Protein AF-X1GJ53-F1 (afdb_monomer_lite)

Foldseek 3Di:
DPDPLLVVLLVLLVVLVDDPVVSVVCPVPDPSVQSVVLSVVLVVVVPDPRSNVSSVVSRVVCVVDVPPPDDDPDDDDDDDDDDDDDDDDDDDDDDDDDDDDDDDPPPPDDPVRVVVVVVVVVVCVVVPD

Secondary structure (DSSP, 8-state):
---HHHHHHHHHHHHTT--HHHHHHHHHHS-HHHHHHHHHHHHH-TT-S-HHHHHHHHHHHHHH-TT-------------------------------------------HHHHHHHHHHHHHHHHTT-

Structure (mmCIF, N/CA/C/O backbone):
data_AF-X1GJ53-F1
#
_entry.id   AF-X1GJ53-F1
#
loop_
_atom_site.group_PDB
_atom_site.id
_atom_site.type_symbol
_atom_site.label_atom_id
_atom_site.label_alt_id
_atom_site.label_comp_id
_atom_site.label_asym_id
_atom_site.label_entity_id
_a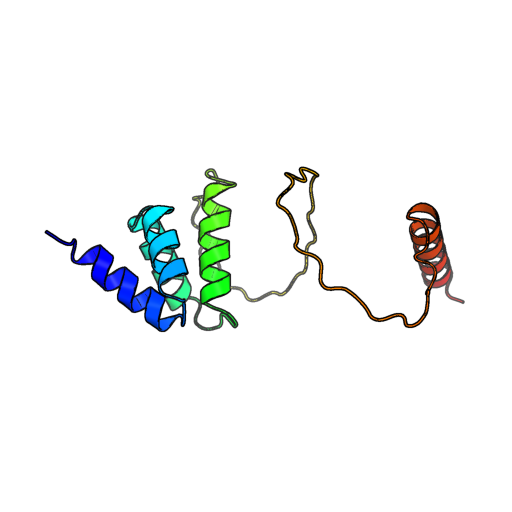tom_site.label_seq_id
_atom_site.pdbx_PDB_ins_code
_atom_site.Cartn_x
_atom_site.Cartn_y
_atom_site.Cartn_z
_atom_site.occupancy
_atom_site.B_iso_or_equiv
_atom_site.auth_seq_id
_atom_site.auth_comp_id
_atom_site.auth_asym_id
_atom_site.auth_atom_id
_atom_site.pdbx_PDB_model_num
ATOM 1 N N . LYS A 1 1 ? -18.524 -6.749 14.886 1.00 54.81 1 LYS A N 1
ATOM 2 C CA . LYS A 1 1 ? -17.738 -7.897 14.371 1.00 54.81 1 LYS A CA 1
ATOM 3 C C . LYS A 1 1 ? -16.592 -7.323 13.559 1.00 54.81 1 LYS A C 1
ATOM 5 O O . LYS A 1 1 ? -16.872 -6.631 12.590 1.00 54.81 1 LYS A O 1
ATOM 10 N N . LYS A 1 2 ? -15.345 -7.525 13.989 1.00 58.34 2 LYS A N 1
ATOM 11 C CA . LYS A 1 2 ? -14.177 -7.217 13.155 1.00 58.34 2 LYS A CA 1
ATOM 12 C C . LYS A 1 2 ? -14.295 -8.053 11.881 1.00 58.34 2 LYS A C 1
ATOM 14 O O . LYS A 1 2 ? -14.693 -9.216 11.964 1.00 58.34 2 LYS A O 1
ATOM 19 N N . SER A 1 3 ? -14.096 -7.447 10.716 1.00 76.19 3 SER A N 1
ATOM 20 C CA . SER A 1 3 ? -14.206 -8.195 9.467 1.00 76.19 3 SER A CA 1
ATOM 21 C C . SER A 1 3 ? -12.953 -9.060 9.319 1.00 76.19 3 SER A C 1
ATOM 23 O O . SER A 1 3 ? -11.844 -8.547 9.420 1.00 76.19 3 SER A O 1
ATOM 25 N N . LEU A 1 4 ? -13.118 -10.368 9.086 1.00 85.62 4 LEU A N 1
ATOM 26 C CA . LEU A 1 4 ? -11.996 -11.296 8.850 1.00 85.62 4 LEU A CA 1
ATOM 27 C C . LEU A 1 4 ? -11.044 -10.782 7.753 1.00 85.62 4 LEU A C 1
ATOM 29 O O . LEU A 1 4 ? -9.840 -11.013 7.799 1.00 85.62 4 LEU A O 1
ATOM 33 N N . LYS A 1 5 ? -11.594 -10.039 6.786 1.00 86.62 5 LYS A N 1
ATOM 34 C CA . LYS A 1 5 ? -10.850 -9.422 5.685 1.00 86.62 5 LYS A CA 1
ATOM 35 C C . LYS A 1 5 ? -9.862 -8.358 6.154 1.00 86.62 5 LYS A C 1
ATOM 37 O O . LYS A 1 5 ? -8.720 -8.356 5.716 1.00 86.62 5 LYS A O 1
ATOM 42 N N . GLU A 1 6 ? -10.279 -7.470 7.051 1.00 89.50 6 GLU A N 1
ATOM 43 C CA . GLU A 1 6 ? -9.410 -6.401 7.550 1.00 89.50 6 GLU A CA 1
ATOM 44 C C . GLU A 1 6 ? -8.231 -6.960 8.354 1.00 89.50 6 GLU A C 1
ATOM 46 O O . GLU A 1 6 ? -7.119 -6.450 8.250 1.00 89.50 6 GLU A O 1
ATOM 51 N N . GLU A 1 7 ? -8.449 -8.019 9.136 1.00 91.50 7 GLU A N 1
ATOM 52 C CA . GLU A 1 7 ? -7.371 -8.654 9.904 1.00 91.50 7 GLU A CA 1
ATOM 53 C C . GLU A 1 7 ? -6.341 -9.315 8.987 1.00 91.50 7 GLU A C 1
ATOM 55 O O . GLU A 1 7 ? -5.148 -9.072 9.152 1.00 91.50 7 GLU A O 1
ATOM 60 N N . ARG A 1 8 ? -6.795 -10.032 7.953 1.00 93.25 8 ARG A N 1
ATOM 61 C CA . ARG A 1 8 ? -5.908 -10.617 6.939 1.00 93.25 8 ARG A CA 1
ATOM 62 C C . ARG A 1 8 ? -5.086 -9.551 6.207 1.00 93.25 8 ARG A C 1
ATOM 64 O O . ARG A 1 8 ? -3.879 -9.704 6.057 1.00 93.25 8 ARG A O 1
ATOM 71 N N . ILE A 1 9 ? -5.715 -8.445 5.802 1.00 94.00 9 ILE A N 1
ATOM 72 C CA . ILE A 1 9 ? -5.016 -7.324 5.152 1.00 94.00 9 ILE A CA 1
ATOM 73 C C . ILE A 1 9 ? -3.963 -6.723 6.092 1.00 94.00 9 ILE A C 1
ATOM 75 O O . ILE A 1 9 ? -2.849 -6.434 5.661 1.00 94.00 9 ILE A O 1
ATOM 79 N N . LYS A 1 10 ? -4.271 -6.559 7.385 1.00 94.69 10 LYS A N 1
ATOM 80 C CA . LYS A 1 10 ? -3.295 -6.057 8.367 1.00 94.69 10 LYS A CA 1
ATOM 81 C C . LYS A 1 10 ? -2.071 -6.959 8.468 1.00 94.69 10 LYS A C 1
ATOM 83 O O . LYS A 1 10 ? -0.962 -6.437 8.513 1.00 94.69 10 LYS A O 1
ATOM 88 N N . GLU A 1 11 ? -2.255 -8.274 8.490 1.00 94.75 11 GLU A N 1
ATOM 89 C CA . GLU A 1 11 ? -1.142 -9.227 8.539 1.00 94.75 11 GLU A CA 1
ATOM 90 C C . GLU A 1 11 ? -0.235 -9.114 7.310 1.00 94.75 11 GLU A C 1
ATOM 92 O O . GLU A 1 11 ? 0.985 -9.039 7.460 1.00 94.75 11 GLU A O 1
ATOM 97 N N . GLU A 1 12 ? -0.811 -9.019 6.110 1.00 94.88 12 GLU A N 1
ATOM 98 C CA . GLU A 1 12 ? -0.044 -8.808 4.877 1.00 94.88 12 GLU A CA 1
ATOM 99 C C . GLU A 1 12 ? 0.735 -7.487 4.911 1.00 94.88 12 GLU A C 1
ATOM 101 O O . GLU A 1 12 ? 1.928 -7.453 4.615 1.00 94.88 12 GLU A O 1
ATOM 106 N N . LEU A 1 13 ? 0.110 -6.399 5.367 1.00 94.81 13 LEU A N 1
ATOM 107 C CA . LEU A 1 13 ? 0.783 -5.105 5.492 1.00 94.81 13 LEU A CA 1
ATOM 108 C C . LEU A 1 13 ? 1.922 -5.126 6.528 1.00 94.81 13 LEU A C 1
ATOM 110 O O . LEU A 1 13 ? 2.939 -4.460 6.329 1.00 94.81 13 LEU A O 1
ATOM 114 N N . ILE A 1 14 ? 1.794 -5.911 7.604 1.00 95.12 14 ILE A N 1
ATOM 115 C CA . ILE A 1 14 ? 2.874 -6.123 8.582 1.00 95.12 14 ILE A CA 1
ATOM 116 C C . ILE A 1 14 ? 4.050 -6.868 7.937 1.00 95.12 14 ILE A C 1
ATOM 118 O O . ILE A 1 14 ? 5.199 -6.492 8.174 1.00 95.12 14 ILE A O 1
ATOM 122 N N . LYS A 1 15 ? 3.797 -7.872 7.083 1.00 94.31 15 LYS A N 1
ATOM 123 C CA . LYS A 1 15 ? 4.858 -8.591 6.345 1.00 94.31 15 LYS A CA 1
ATOM 124 C C . LYS A 1 15 ? 5.660 -7.668 5.426 1.00 94.31 15 LYS A C 1
ATOM 126 O O . LYS A 1 15 ? 6.842 -7.914 5.202 1.00 94.31 15 LYS A O 1
ATOM 131 N N . LEU A 1 16 ? 5.051 -6.581 4.949 1.00 92.12 16 LEU A N 1
ATOM 132 C CA . LEU A 1 16 ? 5.732 -5.539 4.173 1.00 92.12 16 LEU A CA 1
ATOM 133 C C . LEU A 1 16 ? 6.593 -4.590 5.023 1.00 92.12 16 LEU A C 1
ATOM 135 O O . LEU A 1 16 ? 7.141 -3.627 4.488 1.00 92.12 16 LEU A O 1
ATOM 139 N N . ASN A 1 17 ? 6.730 -4.849 6.327 1.00 93.81 17 ASN A N 1
ATOM 140 C CA . ASN A 1 17 ? 7.499 -4.040 7.272 1.00 93.81 17 ASN A CA 1
ATOM 141 C C . ASN A 1 17 ? 6.986 -2.588 7.388 1.00 93.81 17 ASN A C 1
ATOM 143 O O . ASN A 1 17 ? 7.762 -1.650 7.583 1.00 93.81 17 ASN A O 1
ATOM 147 N N . LEU A 1 18 ? 5.669 -2.395 7.246 1.00 93.19 18 LEU A N 1
ATOM 148 C CA . LEU A 1 18 ? 5.011 -1.107 7.460 1.00 93.19 18 LEU A CA 1
ATOM 149 C C . LEU A 1 18 ? 4.793 -0.848 8.953 1.00 93.19 18 LEU A C 1
ATOM 151 O O . LEU A 1 18 ? 4.430 -1.740 9.721 1.00 93.19 18 LEU A O 1
ATOM 155 N N . ASP A 1 19 ? 4.954 0.407 9.368 1.00 93.81 19 ASP A N 1
ATOM 156 C CA . ASP A 1 19 ? 4.642 0.808 10.733 1.00 93.81 19 ASP A CA 1
ATOM 157 C C . ASP A 1 19 ? 3.126 0.801 10.984 1.00 93.81 19 ASP A C 1
ATOM 159 O O . ASP A 1 19 ? 2.318 1.107 10.104 1.00 93.81 19 ASP A O 1
ATOM 163 N N . LYS A 1 20 ? 2.728 0.508 12.228 1.00 94.19 20 LYS A N 1
ATOM 164 C CA . LYS A 1 20 ? 1.315 0.426 12.629 1.00 94.19 20 LYS A CA 1
ATOM 165 C C . LYS A 1 20 ? 0.509 1.672 12.239 1.00 94.19 20 LYS A C 1
ATOM 167 O O . LYS A 1 20 ? -0.627 1.554 11.793 1.00 94.19 20 LYS A O 1
ATOM 172 N N . LYS A 1 21 ? 1.101 2.865 12.362 1.00 94.94 21 LYS A N 1
ATOM 173 C CA . LYS A 1 21 ? 0.431 4.133 12.042 1.00 94.94 21 LYS A CA 1
ATOM 174 C C . LYS A 1 21 ? 0.178 4.267 10.539 1.00 94.94 21 LYS A C 1
ATOM 176 O O . LYS A 1 21 ? -0.866 4.786 10.148 1.00 94.94 21 LYS A O 1
ATOM 181 N N . SER A 1 22 ? 1.103 3.818 9.699 1.00 93.44 22 SER A N 1
ATOM 182 C CA . SER A 1 22 ? 0.918 3.758 8.248 1.00 93.44 22 SER A CA 1
ATOM 183 C C . SER A 1 22 ? -0.131 2.725 7.854 1.00 93.44 22 SER A C 1
ATOM 185 O O . SER A 1 22 ? -0.975 3.034 7.018 1.00 93.44 22 SER A O 1
ATOM 187 N N . ILE A 1 23 ? -0.155 1.555 8.497 1.00 94.56 23 ILE A N 1
ATOM 188 C CA . ILE A 1 23 ? -1.192 0.533 8.276 1.00 94.56 23 ILE A CA 1
ATOM 189 C C . ILE A 1 23 ? -2.582 1.092 8.589 1.00 94.56 23 ILE A C 1
ATOM 191 O O . ILE A 1 23 ? -3.478 1.021 7.749 1.00 94.56 23 ILE A O 1
ATOM 195 N N . ASP A 1 24 ? -2.744 1.716 9.758 1.00 94.44 24 ASP A N 1
ATOM 196 C CA . ASP A 1 24 ? -4.015 2.321 10.163 1.00 94.44 24 ASP A CA 1
ATOM 197 C C . ASP A 1 24 ? -4.454 3.413 9.171 1.00 94.44 24 ASP A C 1
ATOM 199 O O . ASP A 1 24 ? -5.624 3.488 8.798 1.00 94.44 24 ASP A O 1
ATOM 203 N N . LYS A 1 25 ? -3.511 4.224 8.671 1.00 94.56 25 LYS A N 1
ATOM 204 C CA . LYS A 1 25 ? -3.793 5.217 7.624 1.00 94.56 25 LYS A CA 1
ATOM 205 C C . LYS A 1 25 ? -4.206 4.579 6.303 1.00 94.56 25 LYS A C 1
ATOM 207 O O . LYS A 1 25 ? -5.093 5.114 5.652 1.00 94.56 25 LYS A O 1
ATOM 212 N N . ILE A 1 26 ? -3.553 3.507 5.866 1.00 93.44 26 ILE A N 1
ATOM 213 C CA . ILE A 1 26 ? -3.887 2.847 4.598 1.00 93.44 26 ILE A CA 1
ATOM 214 C C . ILE A 1 26 ? -5.314 2.301 4.673 1.00 93.44 26 ILE A C 1
ATOM 216 O O . ILE A 1 26 ? -6.125 2.592 3.801 1.00 93.44 26 ILE A O 1
ATOM 220 N N . ILE A 1 27 ? -5.648 1.608 5.760 1.00 93.31 27 ILE A N 1
ATOM 221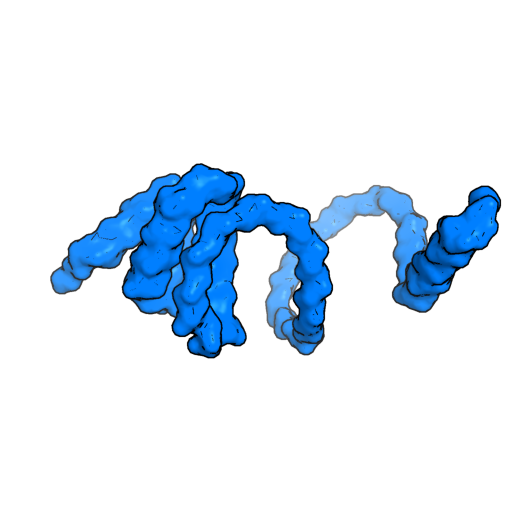 C CA . ILE A 1 27 ? -6.977 1.022 5.970 1.00 93.31 27 ILE A CA 1
ATOM 222 C C . ILE A 1 27 ? -8.064 2.094 6.097 1.00 93.31 27 ILE A C 1
ATOM 224 O O . ILE A 1 27 ? -9.185 1.885 5.646 1.00 93.31 27 ILE A O 1
ATOM 228 N N . LEU A 1 28 ? -7.741 3.244 6.694 1.00 93.88 28 LEU A N 1
ATOM 229 C CA . LEU A 1 28 ? -8.678 4.359 6.820 1.00 93.88 28 LEU A CA 1
ATOM 230 C C . LEU A 1 28 ? -8.909 5.099 5.493 1.00 93.88 28 LEU A C 1
ATOM 232 O O . LEU A 1 28 ? -10.014 5.577 5.254 1.00 93.88 28 LEU A O 1
ATOM 236 N N . ASN A 1 29 ? -7.871 5.237 4.662 1.00 92.56 29 ASN A N 1
ATOM 237 C CA . ASN A 1 29 ? -7.917 6.083 3.465 1.00 92.56 29 ASN A CA 1
ATOM 238 C C . ASN A 1 29 ? -8.302 5.335 2.184 1.00 92.56 29 ASN A C 1
ATOM 240 O O . ASN A 1 29 ? -8.737 5.984 1.236 1.00 92.56 29 ASN A O 1
ATOM 244 N N . TYR A 1 30 ? -8.140 4.011 2.133 1.00 91.56 30 TYR A N 1
ATOM 2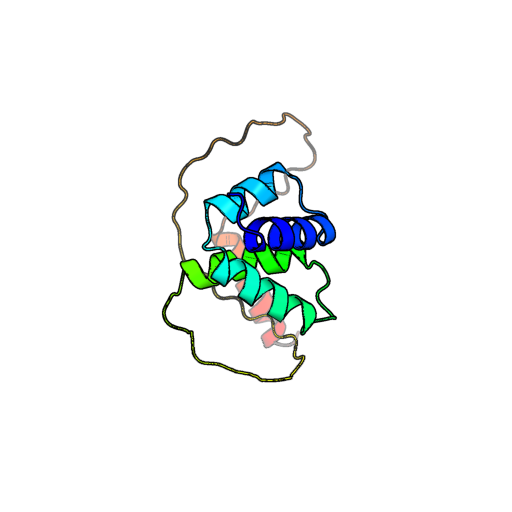45 C CA . TYR A 1 30 ? -8.408 3.217 0.933 1.00 91.56 30 TYR A CA 1
ATOM 246 C C . TYR A 1 30 ? -9.452 2.125 1.200 1.00 91.56 30 TYR A C 1
ATOM 248 O O . TYR A 1 30 ? -9.454 1.524 2.278 1.00 91.56 30 TYR A O 1
ATOM 256 N N . PRO A 1 31 ? -10.329 1.812 0.226 1.00 91.81 31 PRO A N 1
ATOM 257 C CA . PRO A 1 31 ? -11.238 0.679 0.341 1.00 91.81 31 PRO A CA 1
ATOM 258 C C . PRO A 1 31 ? -10.462 -0.630 0.522 1.00 91.81 31 PRO A C 1
ATOM 260 O O . PRO A 1 31 ? -9.499 -0.894 -0.198 1.00 91.81 31 PRO A O 1
ATOM 263 N N . LEU A 1 32 ? -10.933 -1.504 1.419 1.00 91.94 32 LEU A N 1
ATOM 264 C CA . LEU A 1 32 ? -10.291 -2.804 1.677 1.00 91.94 32 LEU A CA 1
ATOM 265 C C . LEU A 1 32 ? -10.096 -3.635 0.401 1.00 91.94 32 LEU A C 1
ATOM 267 O O . LEU A 1 32 ? -9.081 -4.307 0.261 1.00 91.94 32 LEU A O 1
ATOM 271 N N . LYS A 1 33 ? -11.046 -3.547 -0.538 1.00 91.12 33 LYS A N 1
ATOM 272 C CA . LYS A 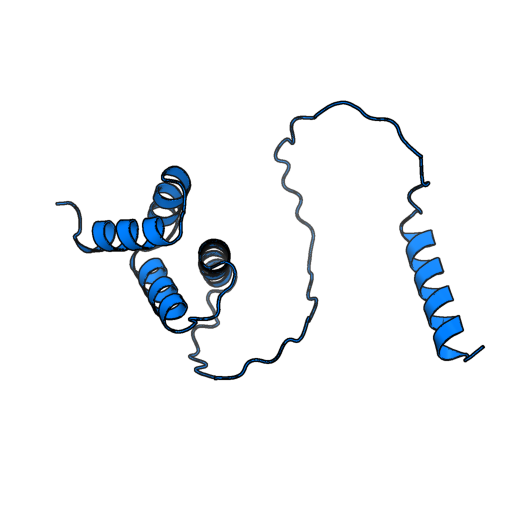1 33 ? -10.981 -4.245 -1.825 1.00 91.12 33 LYS A CA 1
ATOM 273 C C . LYS A 1 33 ? -9.798 -3.782 -2.680 1.00 91.12 33 LYS A C 1
ATOM 275 O O . LYS A 1 33 ? -9.109 -4.610 -3.255 1.00 91.12 33 LYS A O 1
ATOM 280 N N . GLU A 1 34 ? -9.543 -2.476 -2.739 1.00 90.94 34 GLU A N 1
ATOM 281 C CA . GLU A 1 34 ? -8.422 -1.944 -3.521 1.00 90.94 34 GLU A CA 1
ATOM 282 C C . GLU A 1 34 ? -7.079 -2.341 -2.910 1.00 90.94 34 GLU A C 1
ATOM 284 O O . GLU A 1 34 ? -6.141 -2.666 -3.632 1.00 90.94 34 GLU A O 1
ATOM 289 N N . ILE A 1 35 ? -6.987 -2.350 -1.577 1.00 93.12 35 ILE A N 1
ATOM 290 C CA . ILE A 1 35 ? -5.779 -2.797 -0.878 1.00 93.12 35 ILE A CA 1
ATOM 291 C C . ILE A 1 35 ? -5.506 -4.275 -1.188 1.00 93.12 35 ILE A C 1
ATOM 293 O O . ILE A 1 35 ? -4.376 -4.618 -1.524 1.00 93.12 35 ILE A O 1
ATOM 297 N N . GLU A 1 36 ? -6.535 -5.125 -1.119 1.00 93.38 36 GLU A N 1
ATOM 298 C CA . GLU A 1 36 ? -6.457 -6.556 -1.449 1.00 93.38 36 GLU A CA 1
ATOM 299 C C . GLU A 1 36 ? -5.990 -6.769 -2.901 1.00 93.38 36 GLU A C 1
ATOM 301 O O . GLU A 1 36 ? -4.978 -7.426 -3.124 1.00 93.38 36 GLU A O 1
ATOM 306 N N . GLU A 1 37 ? -6.620 -6.100 -3.874 1.00 92.44 37 GLU A N 1
ATOM 307 C CA . GLU A 1 37 ? -6.240 -6.191 -5.293 1.00 92.44 37 GLU A CA 1
ATOM 308 C C . GLU A 1 37 ? -4.772 -5.788 -5.544 1.00 92.44 37 GLU A C 1
ATOM 310 O O . GLU A 1 37 ? -4.076 -6.405 -6.353 1.00 92.44 37 GLU A O 1
ATOM 315 N N . LYS A 1 38 ? -4.258 -4.755 -4.858 1.00 92.31 38 LYS A N 1
ATOM 316 C CA . LYS A 1 38 ? -2.848 -4.354 -5.007 1.00 92.31 38 LYS A CA 1
ATOM 317 C C . LYS A 1 38 ? -1.882 -5.319 -4.321 1.00 92.31 38 LYS A C 1
ATOM 319 O O . LYS A 1 38 ? -0.783 -5.512 -4.840 1.00 92.31 38 LYS A O 1
ATOM 324 N N . LEU A 1 39 ? -2.261 -5.910 -3.189 1.00 93.06 39 LEU A N 1
ATOM 325 C CA . LEU A 1 39 ? -1.455 -6.935 -2.522 1.00 93.06 39 LEU A CA 1
ATOM 326 C C . LEU A 1 39 ? -1.334 -8.196 -3.391 1.00 93.06 39 LEU A C 1
ATOM 328 O O . LEU A 1 39 ? -0.223 -8.694 -3.564 1.00 93.06 39 LEU A O 1
ATOM 332 N N . ASP A 1 40 ? -2.420 -8.628 -4.035 1.00 91.62 40 ASP A N 1
ATOM 333 C CA . ASP A 1 40 ? -2.399 -9.763 -4.969 1.00 91.62 40 ASP A CA 1
ATOM 334 C C . ASP A 1 40 ? -1.457 -9.495 -6.160 1.00 91.62 40 ASP A C 1
ATOM 336 O O . ASP A 1 40 ? -0.637 -10.334 -6.542 1.00 91.62 40 ASP A O 1
ATOM 340 N N . LEU A 1 41 ? -1.499 -8.281 -6.725 1.00 90.31 41 LEU A N 1
ATOM 341 C CA . LEU A 1 41 ? -0.577 -7.877 -7.795 1.00 90.31 41 LEU A CA 1
ATOM 342 C C . LEU A 1 41 ? 0.888 -7.882 -7.346 1.00 90.31 41 LEU A C 1
ATOM 344 O O . LEU A 1 41 ? 1.780 -8.197 -8.140 1.00 90.31 41 LEU A O 1
ATOM 348 N N . LEU A 1 42 ? 1.145 -7.509 -6.095 1.00 90.25 42 LEU A N 1
ATOM 349 C CA . LEU A 1 42 ? 2.484 -7.497 -5.525 1.00 90.25 42 LEU A CA 1
ATOM 350 C C . LEU A 1 42 ? 3.034 -8.921 -5.356 1.00 90.25 42 LEU A C 1
ATOM 352 O O . LEU A 1 42 ? 4.209 -9.146 -5.643 1.00 90.25 42 LEU A O 1
ATOM 356 N N . GLU A 1 43 ? 2.190 -9.886 -4.979 1.00 87.25 43 GLU A N 1
ATOM 357 C CA . GLU A 1 43 ? 2.567 -11.304 -4.885 1.00 87.25 43 GLU A CA 1
ATOM 358 C C . GLU A 1 43 ? 2.946 -11.893 -6.255 1.00 87.25 43 GLU A C 1
ATOM 360 O O . GLU A 1 43 ? 3.902 -12.670 -6.370 1.00 87.25 43 GLU A O 1
ATOM 365 N N . ILE A 1 44 ? 2.248 -11.479 -7.317 1.00 86.56 44 ILE A N 1
ATOM 366 C CA . ILE A 1 44 ? 2.571 -11.865 -8.698 1.00 86.56 44 ILE A CA 1
ATOM 367 C C . ILE A 1 44 ? 3.900 -11.226 -9.136 1.00 86.56 44 ILE A C 1
ATOM 369 O O . ILE A 1 44 ? 4.743 -11.881 -9.755 1.00 86.56 44 ILE A O 1
ATOM 373 N N . LYS A 1 45 ? 4.131 -9.954 -8.783 1.00 80.31 45 LYS A N 1
ATOM 374 C CA . LYS A 1 45 ? 5.349 -9.194 -9.110 1.00 80.31 45 LYS A CA 1
ATOM 375 C C . LYS A 1 45 ? 6.485 -9.475 -8.118 1.00 80.31 45 LYS A C 1
ATOM 377 O O . LYS A 1 45 ? 7.039 -8.558 -7.518 1.00 80.31 45 LYS A O 1
ATOM 382 N N . ARG A 1 46 ? 6.901 -10.741 -8.007 1.00 72.06 46 ARG A N 1
ATOM 383 C CA . ARG A 1 46 ? 7.921 -11.238 -7.052 1.00 72.06 46 ARG A CA 1
ATOM 384 C C . ARG A 1 46 ? 9.277 -10.499 -7.036 1.00 72.06 46 ARG A C 1
ATOM 386 O O . ARG A 1 46 ? 10.038 -10.687 -6.095 1.00 72.06 46 ARG A O 1
ATOM 393 N N . ASN A 1 47 ? 9.574 -9.644 -8.021 1.00 83.50 47 ASN A N 1
ATOM 394 C CA . ASN A 1 47 ? 10.845 -8.916 -8.165 1.00 83.50 47 ASN A CA 1
ATOM 395 C C . ASN A 1 47 ? 10.780 -7.427 -7.756 1.00 83.50 47 ASN A C 1
ATOM 397 O O . ASN A 1 47 ? 11.583 -6.613 -8.217 1.00 83.50 47 ASN A O 1
ATOM 401 N N . VAL A 1 48 ? 9.824 -7.027 -6.915 1.00 86.56 48 VAL A N 1
ATOM 402 C CA . VAL A 1 48 ? 9.748 -5.641 -6.428 1.00 86.56 48 VAL A CA 1
ATOM 403 C C . VAL A 1 48 ? 10.776 -5.400 -5.315 1.00 86.56 48 VAL A C 1
ATOM 405 O O . VAL A 1 48 ? 10.676 -5.957 -4.228 1.00 86.56 48 VAL A O 1
ATOM 408 N N . ILE A 1 49 ? 11.738 -4.504 -5.573 1.00 88.69 49 ILE A N 1
ATOM 409 C CA . ILE A 1 49 ? 12.828 -4.148 -4.640 1.00 88.69 49 ILE A CA 1
ATOM 410 C C . ILE A 1 49 ? 12.296 -3.538 -3.331 1.00 88.69 49 ILE A C 1
ATOM 412 O O . ILE A 1 49 ? 12.831 -3.803 -2.258 1.00 88.69 49 ILE A O 1
ATOM 416 N N . ASN A 1 50 ? 11.253 -2.706 -3.411 1.00 92.25 50 ASN A N 1
ATOM 417 C CA . ASN A 1 50 ? 10.615 -2.082 -2.251 1.00 92.25 50 ASN A CA 1
ATOM 418 C C . ASN A 1 50 ? 9.093 -2.296 -2.305 1.00 92.25 50 ASN A C 1
ATOM 420 O O . ASN A 1 50 ? 8.381 -1.465 -2.881 1.00 92.25 50 ASN A O 1
ATOM 424 N N . PRO A 1 51 ? 8.586 -3.399 -1.732 1.00 92.25 51 PRO A N 1
ATOM 425 C CA . PRO A 1 51 ? 7.177 -3.762 -1.837 1.00 92.25 51 PRO A CA 1
ATOM 426 C C . PRO A 1 51 ? 6.248 -2.763 -1.134 1.00 92.25 51 PRO A C 1
ATOM 428 O O . PRO A 1 51 ? 5.207 -2.401 -1.678 1.00 92.25 51 PRO A O 1
ATOM 431 N N . ALA A 1 52 ? 6.653 -2.237 0.026 1.00 93.19 52 ALA A N 1
ATOM 432 C CA . ALA A 1 52 ? 5.900 -1.217 0.756 1.00 93.19 52 ALA A CA 1
ATOM 433 C C . ALA A 1 52 ? 5.780 0.094 -0.039 1.00 93.19 52 ALA A C 1
ATOM 435 O O . ALA A 1 52 ? 4.690 0.649 -0.181 1.00 93.19 52 ALA A O 1
ATOM 436 N N . GLY A 1 53 ? 6.895 0.578 -0.597 1.00 91.62 53 GLY A N 1
ATOM 437 C CA . GLY A 1 53 ? 6.911 1.785 -1.427 1.00 91.62 53 GLY A CA 1
ATOM 438 C C . GLY A 1 53 ? 6.104 1.622 -2.716 1.00 91.62 53 GLY A C 1
ATOM 439 O O . GLY A 1 53 ? 5.380 2.538 -3.117 1.00 91.62 53 GLY A O 1
ATOM 440 N N . TRP A 1 54 ? 6.177 0.438 -3.333 1.00 93.12 54 TRP A N 1
ATOM 441 C CA . TRP A 1 54 ? 5.362 0.102 -4.497 1.00 93.12 54 TRP A CA 1
ATOM 442 C C . TRP A 1 54 ? 3.872 0.124 -4.161 1.00 93.12 54 TRP A C 1
ATOM 444 O O . TRP A 1 54 ? 3.114 0.775 -4.874 1.00 93.12 54 TRP A O 1
ATOM 454 N N . LEU A 1 55 ? 3.461 -0.501 -3.053 1.00 93.31 55 LEU A N 1
ATOM 455 C CA . LEU A 1 55 ? 2.060 -0.542 -2.633 1.00 93.31 55 LEU A CA 1
ATOM 456 C C . LEU A 1 55 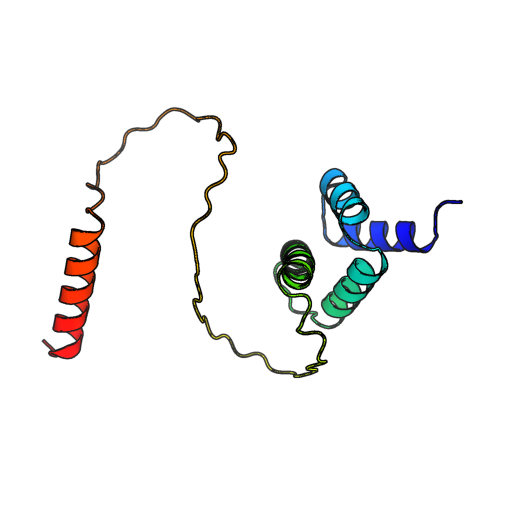? 1.496 0.863 -2.387 1.00 93.31 55 LEU A C 1
ATOM 458 O O . LEU A 1 55 ? 0.420 1.185 -2.886 1.00 93.31 55 LEU A O 1
ATOM 462 N N . ILE A 1 56 ? 2.236 1.722 -1.677 1.00 91.50 56 ILE A N 1
ATOM 463 C CA . ILE A 1 56 ? 1.824 3.115 -1.426 1.00 91.50 56 ILE A CA 1
ATOM 464 C C . ILE A 1 56 ? 1.609 3.856 -2.751 1.00 91.50 56 ILE A C 1
ATOM 466 O O . ILE A 1 56 ? 0.585 4.512 -2.937 1.00 91.50 56 ILE A O 1
ATOM 470 N N . THR A 1 57 ? 2.543 3.710 -3.690 1.00 91.44 57 THR A N 1
ATOM 471 C CA . THR A 1 57 ? 2.457 4.353 -5.008 1.00 91.44 57 THR A CA 1
ATOM 472 C C . THR A 1 57 ? 1.298 3.785 -5.836 1.00 91.44 57 THR A C 1
ATOM 474 O O . THR A 1 57 ? 0.564 4.528 -6.489 1.00 91.44 57 THR A O 1
ATOM 477 N N . ALA A 1 58 ? 1.084 2.470 -5.793 1.00 90.75 58 ALA A N 1
ATOM 478 C CA . ALA A 1 58 ? 0.008 1.789 -6.508 1.00 90.75 58 ALA A CA 1
ATOM 479 C C . ALA A 1 58 ? -1.385 2.205 -6.005 1.00 90.75 58 ALA A C 1
ATOM 481 O O . ALA A 1 58 ? -2.314 2.338 -6.802 1.00 90.75 58 ALA A O 1
ATOM 482 N N . LEU A 1 59 ? -1.526 2.450 -4.700 1.00 91.31 59 LEU A N 1
ATOM 483 C CA . LEU A 1 59 ? -2.754 2.979 -4.105 1.00 91.31 59 LEU A CA 1
ATOM 484 C C . LEU A 1 59 ? -2.979 4.454 -4.484 1.00 91.31 59 LEU A C 1
ATOM 486 O O . LEU A 1 59 ? -4.088 4.844 -4.837 1.00 91.31 59 LEU A O 1
ATOM 490 N N . GLN A 1 60 ? -1.921 5.269 -4.500 1.00 87.38 60 GLN A N 1
ATOM 491 C CA . GLN A 1 60 ? -2.007 6.686 -4.881 1.00 87.38 60 GLN A CA 1
ATOM 492 C C . GLN A 1 60 ? -2.343 6.903 -6.366 1.00 87.38 60 GLN A C 1
ATOM 494 O O . GLN A 1 60 ? -3.083 7.824 -6.711 1.00 87.38 60 GLN A O 1
ATOM 499 N N . THR A 1 61 ? -1.803 6.067 -7.255 1.00 82.25 61 THR A N 1
ATOM 500 C CA . THR A 1 61 ? -1.969 6.207 -8.715 1.00 82.25 61 THR A CA 1
ATOM 501 C C . THR A 1 61 ? -3.389 5.899 -9.188 1.00 82.25 61 THR A C 1
ATOM 503 O O . THR A 1 61 ? -3.907 6.623 -10.037 1.00 82.25 61 THR A O 1
ATOM 506 N N . ASN A 1 62 ? -4.061 4.909 -8.591 1.00 63.25 62 ASN A N 1
ATOM 507 C CA . ASN A 1 62 ? -5.478 4.633 -8.859 1.00 63.25 62 ASN A CA 1
ATOM 508 C C . ASN A 1 62 ? -6.389 5.813 -8.468 1.00 63.25 62 ASN A C 1
ATOM 510 O O . ASN A 1 62 ? -7.376 6.083 -9.149 1.00 63.25 62 ASN A O 1
ATOM 514 N N . TYR A 1 63 ? -6.046 6.536 -7.398 1.00 51.97 63 TYR A N 1
ATOM 515 C CA . TYR A 1 63 ? -6.846 7.659 -6.904 1.00 51.97 63 TYR A CA 1
ATOM 516 C C . TYR A 1 63 ? -6.694 8.927 -7.761 1.00 51.97 63 TYR A C 1
ATOM 518 O O . TYR A 1 63 ? -7.628 9.717 -7.889 1.00 51.97 63 TYR A O 1
ATOM 526 N N . LEU A 1 64 ? -5.526 9.121 -8.380 1.00 50.97 64 LEU A N 1
ATOM 527 C CA . LEU A 1 64 ? -5.256 10.272 -9.248 1.00 50.97 64 LEU A CA 1
ATOM 528 C C . LEU A 1 64 ? -5.724 10.068 -10.696 1.00 50.97 64 LEU A C 1
ATOM 530 O O . LEU A 1 64 ? -5.893 11.055 -11.412 1.00 50.97 64 LEU A O 1
ATOM 534 N N . ASN A 1 65 ? -5.956 8.826 -11.135 1.00 47.62 65 ASN A N 1
ATOM 535 C CA . ASN A 1 65 ? -6.441 8.546 -12.485 1.00 47.62 65 ASN A CA 1
ATOM 536 C C . ASN A 1 65 ? -7.450 7.376 -12.515 1.00 47.62 65 ASN A C 1
ATOM 538 O O . ASN A 1 65 ? -7.106 6.261 -12.907 1.00 47.62 65 ASN A O 1
ATOM 542 N N . PRO A 1 66 ? -8.726 7.609 -12.153 1.00 49.16 66 PRO A N 1
ATOM 543 C CA . PRO A 1 66 ? -9.744 6.556 -12.050 1.00 49.16 66 PRO A CA 1
ATOM 544 C C . PRO A 1 66 ? -10.183 5.939 -13.398 1.00 49.16 66 PRO A C 1
ATOM 546 O O . PRO A 1 66 ? -11.120 5.146 -13.431 1.00 49.16 66 PRO A O 1
ATOM 549 N N . LYS A 1 67 ? -9.554 6.298 -14.530 1.00 41.97 67 LYS A N 1
ATOM 550 C CA . LYS A 1 67 ? -9.983 5.911 -15.889 1.00 41.97 67 LYS A CA 1
ATOM 551 C C . LYS A 1 67 ? -9.148 4.825 -16.581 1.00 41.97 67 LYS A C 1
ATOM 553 O O . LYS A 1 67 ? -9.399 4.560 -17.753 1.00 41.97 67 LYS A O 1
ATOM 558 N N . SER A 1 68 ? -8.202 4.166 -15.913 1.00 44.28 68 SER A N 1
ATOM 559 C CA . SER A 1 68 ? -7.353 3.148 -16.562 1.00 44.28 68 SER A CA 1
ATOM 560 C C . SER A 1 68 ? -7.510 1.735 -15.995 1.00 44.28 68 SER A C 1
ATOM 562 O O . SER A 1 68 ? -6.559 0.959 -16.002 1.00 44.28 68 SER A O 1
ATOM 564 N N . SER A 1 69 ? -8.708 1.353 -15.540 1.00 43.56 69 SER A N 1
ATOM 565 C CA . SER A 1 69 ? -9.060 -0.064 -15.362 1.00 43.56 69 SER A CA 1
ATOM 566 C C . SER A 1 69 ? -9.324 -0.717 -16.729 1.00 43.56 69 SER A C 1
ATOM 568 O O . SER A 1 69 ? -10.448 -1.093 -17.060 1.00 43.56 69 SER A O 1
ATOM 570 N N . LYS A 1 70 ? -8.289 -0.798 -17.564 1.00 41.62 70 LYS A N 1
ATOM 571 C CA . LYS A 1 70 ? -8.199 -1.796 -18.627 1.00 41.62 70 LYS A CA 1
ATOM 572 C C . LYS A 1 70 ? -6.945 -2.602 -18.343 1.00 41.62 70 LYS A C 1
ATOM 574 O O . LYS A 1 70 ? -5.834 -2.154 -18.573 1.00 41.62 70 LYS A O 1
ATOM 579 N N . GLU A 1 71 ? -7.202 -3.725 -17.690 1.00 49.72 71 GLU A N 1
ATOM 580 C CA . GLU A 1 71 ? -6.504 -4.999 -17.802 1.00 49.72 71 GLU A CA 1
ATOM 581 C C . GLU A 1 71 ? -5.431 -5.010 -18.908 1.00 49.72 71 GLU A C 1
ATOM 583 O O . GLU A 1 71 ? -5.726 -5.242 -20.075 1.00 49.72 71 GLU A O 1
ATOM 588 N N . GLU A 1 72 ? -4.181 -4.748 -18.533 1.00 37.09 72 GLU A N 1
ATOM 589 C CA . GLU A 1 72 ? -3.015 -5.071 -19.354 1.00 37.09 72 GLU A CA 1
ATOM 590 C C . GLU A 1 72 ? -2.153 -6.032 -18.540 1.00 37.09 72 GLU A C 1
ATOM 592 O O . GLU A 1 72 ? -1.298 -5.673 -17.726 1.00 37.09 72 GLU A O 1
ATOM 597 N N . ASN A 1 73 ? -2.499 -7.304 -18.703 1.00 44.84 73 ASN A N 1
ATOM 598 C CA . ASN A 1 73 ? -1.618 -8.413 -18.417 1.00 44.84 73 ASN A CA 1
ATOM 599 C C . ASN A 1 73 ? -0.547 -8.417 -19.506 1.00 44.84 73 ASN A C 1
ATOM 601 O O . ASN A 1 73 ? -0.727 -9.077 -20.522 1.00 44.84 73 ASN A O 1
ATOM 605 N N . ASP A 1 74 ? 0.542 -7.681 -19.302 1.00 39.03 74 ASP A N 1
ATOM 606 C CA . ASP A 1 74 ? 1.730 -7.865 -20.123 1.00 39.03 74 ASP A CA 1
ATOM 607 C C . ASP A 1 74 ? 2.978 -8.036 -19.264 1.00 39.03 74 ASP A C 1
ATOM 609 O O . ASP A 1 74 ? 3.462 -7.152 -18.548 1.00 39.03 74 ASP A O 1
ATOM 613 N N . LYS A 1 75 ? 3.487 -9.263 -19.352 1.00 49.41 75 LYS A N 1
ATOM 614 C CA . LYS A 1 75 ? 4.884 -9.589 -19.131 1.00 49.41 75 LYS A CA 1
ATOM 615 C C . LYS A 1 75 ? 5.705 -8.706 -20.069 1.00 49.41 75 LYS A C 1
ATOM 617 O O . LYS A 1 75 ? 5.692 -8.948 -21.263 1.00 49.41 75 LYS A O 1
ATOM 622 N N . GLU A 1 76 ? 6.473 -7.767 -19.540 1.00 40.16 76 GLU A N 1
ATOM 623 C CA . GLU A 1 76 ? 7.876 -7.621 -19.929 1.00 40.16 76 GLU A CA 1
ATOM 624 C C . GLU A 1 76 ? 8.579 -6.571 -19.071 1.00 40.16 76 GLU A C 1
ATOM 626 O O . GLU A 1 76 ? 8.233 -5.394 -19.002 1.00 40.16 76 GLU A O 1
ATOM 631 N N . GLU A 1 77 ? 9.631 -7.045 -18.423 1.00 45.41 77 GLU A N 1
ATOM 632 C CA . GLU A 1 77 ? 10.777 -6.263 -18.011 1.00 45.41 77 GLU A CA 1
ATOM 633 C C . GLU A 1 77 ? 11.317 -5.470 -19.211 1.00 45.41 77 GLU A C 1
ATOM 635 O O . GLU A 1 77 ? 11.877 -6.044 -20.140 1.00 45.41 77 GLU A O 1
ATOM 640 N N . LYS A 1 78 ? 11.158 -4.144 -19.189 1.00 34.75 78 LYS A N 1
ATOM 641 C CA . LYS A 1 78 ? 12.023 -3.199 -19.908 1.00 34.75 78 LYS A CA 1
ATOM 642 C C . LYS A 1 78 ? 12.018 -1.860 -19.185 1.00 34.75 78 LYS A C 1
ATOM 644 O O . LYS A 1 78 ? 11.091 -1.060 -19.248 1.00 34.75 78 LYS A O 1
ATOM 649 N N . THR A 1 79 ? 13.116 -1.639 -18.484 1.00 42.56 79 THR A N 1
ATOM 650 C CA . THR A 1 79 ? 13.610 -0.353 -18.012 1.00 42.56 79 THR A CA 1
ATOM 651 C C . THR A 1 79 ? 13.568 0.704 -19.120 1.00 42.56 79 THR A C 1
ATOM 653 O O . THR A 1 79 ? 14.437 0.744 -19.987 1.00 42.56 79 THR A O 1
ATOM 656 N N . LYS A 1 80 ? 12.609 1.633 -19.058 1.00 34.19 80 LYS A N 1
ATOM 657 C CA . LYS A 1 80 ? 12.746 2.958 -19.674 1.00 34.19 80 LYS A CA 1
ATOM 658 C C . LYS A 1 80 ? 12.245 4.028 -18.712 1.00 34.19 80 LYS A C 1
ATOM 660 O O . LYS A 1 80 ? 11.074 4.084 -18.361 1.00 34.19 80 LYS A O 1
ATOM 665 N N . LYS A 1 81 ? 13.194 4.858 -18.268 1.00 44.47 81 LYS A N 1
ATOM 666 C CA . LYS A 1 81 ? 12.938 6.195 -17.735 1.00 44.47 81 LYS A CA 1
ATOM 667 C C . LYS A 1 81 ? 12.158 6.960 -18.797 1.00 44.47 81 LYS A C 1
ATOM 669 O O . LYS A 1 81 ? 12.721 7.243 -19.850 1.00 44.47 81 LYS A O 1
ATOM 674 N N . GLU A 1 82 ? 10.928 7.331 -18.493 1.00 36.66 82 GLU A N 1
ATOM 675 C CA . GLU A 1 82 ? 10.256 8.405 -19.205 1.00 36.66 82 GLU A CA 1
ATOM 676 C C . GLU A 1 82 ? 9.710 9.379 -18.167 1.00 36.66 82 GLU A C 1
ATOM 678 O O . GLU A 1 82 ? 8.820 9.095 -17.368 1.00 36.66 82 GLU A O 1
ATOM 683 N N . GLU A 1 83 ? 10.423 10.493 -18.104 1.00 44.72 83 GLU A N 1
ATOM 684 C CA . GLU A 1 83 ? 10.150 11.679 -17.324 1.00 44.72 83 GLU A CA 1
ATOM 685 C C . GLU A 1 83 ? 8.893 12.341 -17.884 1.00 44.72 83 GLU A C 1
ATOM 687 O O . GLU A 1 83 ? 8.899 12.845 -19.003 1.00 44.72 83 GLU A O 1
ATOM 692 N N . ILE A 1 84 ? 7.816 12.356 -17.103 1.00 41.16 84 ILE A N 1
ATOM 693 C CA . ILE A 1 84 ? 6.669 13.218 -17.372 1.00 41.16 84 ILE A CA 1
ATOM 694 C C . ILE A 1 84 ? 6.362 13.959 -16.075 1.00 41.16 84 ILE A C 1
ATOM 696 O O . ILE A 1 84 ? 5.753 13.424 -15.151 1.00 41.16 84 ILE A O 1
ATOM 700 N N . GLN A 1 85 ? 6.833 15.203 -15.997 1.00 42.91 85 GLN A N 1
ATOM 701 C CA . GLN A 1 85 ? 6.214 16.198 -15.122 1.00 42.91 85 GLN A CA 1
ATOM 702 C C . GLN A 1 85 ? 4.853 16.591 -15.709 1.00 42.91 85 GLN A C 1
ATOM 704 O O . GLN A 1 85 ? 4.710 16.625 -16.933 1.00 42.91 85 GLN A O 1
ATOM 709 N N . PRO A 1 86 ? 3.875 16.951 -14.862 1.00 50.59 86 PRO A N 1
ATOM 710 C CA . PRO A 1 86 ? 3.628 18.389 -14.752 1.00 50.59 86 PRO A CA 1
ATOM 711 C C . PRO A 1 86 ? 3.246 18.913 -13.349 1.00 50.59 86 PRO A C 1
ATOM 713 O O . PRO A 1 86 ? 2.655 18.235 -12.517 1.00 50.59 86 PRO A O 1
ATOM 716 N N . GLU A 1 87 ? 3.570 20.199 -13.178 1.00 34.66 87 GLU A N 1
ATOM 717 C CA . GLU A 1 87 ? 2.782 21.251 -12.515 1.00 34.66 87 GLU A CA 1
ATOM 718 C C . GLU A 1 87 ? 2.613 21.287 -10.981 1.00 34.66 87 GLU A C 1
ATOM 720 O O . GLU A 1 87 ? 1.727 20.710 -10.363 1.00 34.66 87 GLU A O 1
ATOM 725 N N . ASN A 1 88 ? 3.402 22.183 -10.380 1.00 49.91 88 ASN A N 1
ATOM 726 C CA . ASN A 1 88 ? 2.920 23.361 -9.645 1.00 49.91 88 ASN A CA 1
ATOM 727 C C . ASN A 1 88 ? 1.576 23.258 -8.888 1.00 49.91 88 ASN A C 1
ATOM 729 O O . ASN A 1 88 ? 0.558 23.797 -9.319 1.00 49.91 88 ASN A O 1
ATOM 733 N N . LYS A 1 89 ? 1.628 22.798 -7.632 1.00 45.88 89 LYS A N 1
ATOM 734 C CA . LYS A 1 89 ? 0.824 23.392 -6.545 1.00 45.88 89 LYS A CA 1
ATOM 735 C C . LYS A 1 89 ? 1.479 23.137 -5.188 1.00 45.88 89 LYS A C 1
ATOM 737 O O . LYS A 1 89 ? 1.207 22.158 -4.501 1.00 45.88 89 LYS A O 1
ATOM 742 N N . ARG A 1 90 ? 2.385 24.034 -4.791 1.00 38.78 90 ARG A N 1
ATOM 743 C CA . ARG A 1 90 ? 2.961 24.040 -3.439 1.00 38.78 90 ARG A CA 1
ATOM 744 C C . ARG A 1 90 ? 1.902 24.523 -2.443 1.00 38.78 90 ARG A C 1
ATOM 746 O O . ARG A 1 90 ? 1.799 25.716 -2.171 1.00 38.78 90 ARG A O 1
ATOM 753 N N . LEU A 1 91 ? 1.125 23.592 -1.895 1.00 41.34 91 LEU A N 1
ATOM 754 C CA . LEU A 1 91 ? 0.455 23.790 -0.614 1.00 41.34 91 LEU A CA 1
ATOM 755 C C . LEU A 1 91 ? 1.522 23.741 0.485 1.00 41.34 91 LEU A C 1
ATOM 757 O O . LEU A 1 91 ? 2.279 22.781 0.605 1.00 41.34 91 LEU A O 1
ATOM 761 N N . LYS A 1 92 ? 1.619 24.838 1.239 1.00 55.28 92 LYS A N 1
ATOM 762 C CA . LYS A 1 92 ? 2.510 25.002 2.388 1.00 55.28 92 LYS A CA 1
ATOM 763 C C . LYS A 1 92 ? 2.191 23.943 3.446 1.00 55.28 92 LYS A C 1
ATOM 765 O O . LYS A 1 92 ? 1.121 23.989 4.041 1.00 55.28 92 LYS A O 1
ATOM 770 N N . THR A 1 93 ? 3.156 23.094 3.775 1.00 38.75 93 THR A N 1
ATOM 771 C CA . THR A 1 93 ? 3.211 22.422 5.079 1.00 38.75 93 THR A CA 1
ATOM 772 C C . THR A 1 93 ? 4.618 22.574 5.635 1.00 38.75 93 THR A C 1
ATOM 774 O O . THR A 1 93 ? 5.597 22.247 4.967 1.00 38.75 93 THR A O 1
ATOM 777 N N . GLY A 1 94 ? 4.690 23.188 6.818 1.00 42.50 94 GLY A N 1
ATOM 778 C CA . GLY A 1 94 ? 5.903 23.695 7.446 1.00 42.50 94 GLY A CA 1
ATOM 779 C C . GLY A 1 94 ? 6.975 22.630 7.633 1.00 42.50 94 GLY A C 1
ATOM 780 O O . GLY A 1 94 ? 6.755 21.612 8.284 1.00 42.50 94 GLY A O 1
ATOM 781 N N . ILE A 1 95 ? 8.152 22.910 7.081 1.00 46.06 95 ILE A N 1
ATOM 782 C CA . ILE A 1 95 ? 9.372 22.165 7.355 1.00 46.06 95 ILE A CA 1
ATOM 783 C C . ILE A 1 95 ? 10.078 22.906 8.486 1.00 46.06 95 ILE A C 1
ATOM 785 O O . ILE A 1 95 ? 10.532 24.039 8.328 1.00 46.06 95 ILE A O 1
ATOM 789 N N . VAL A 1 96 ? 10.109 22.256 9.644 1.00 44.47 96 VAL A N 1
ATOM 790 C CA . VAL A 1 96 ? 10.949 22.610 10.786 1.00 44.47 96 VAL A CA 1
ATOM 791 C C . VAL A 1 96 ? 12.405 22.638 10.314 1.00 44.47 96 VAL A C 1
ATOM 793 O O . VAL A 1 96 ? 12.897 21.654 9.764 1.00 44.47 96 VAL A O 1
ATOM 796 N N . LEU A 1 97 ? 13.080 23.777 10.497 1.00 47.62 97 LEU A N 1
ATOM 797 C CA . LEU A 1 97 ? 14.516 23.920 10.247 1.00 47.62 97 LEU A CA 1
ATOM 798 C C . LEU A 1 97 ? 15.322 22.918 11.088 1.00 47.62 97 LEU A C 1
ATOM 800 O O . LEU A 1 97 ? 15.108 22.832 12.297 1.00 47.62 97 LEU A O 1
ATOM 804 N N . PRO A 1 98 ? 16.398 22.362 10.515 1.00 38.62 98 PRO A N 1
ATOM 805 C CA . PRO A 1 98 ? 17.626 22.123 11.251 1.00 38.62 98 PRO A CA 1
ATOM 806 C C . PRO A 1 98 ? 18.676 23.147 10.809 1.00 38.62 98 PRO A C 1
ATOM 808 O O . PRO A 1 98 ? 19.011 23.272 9.631 1.00 38.62 98 PRO A O 1
ATOM 811 N N . GLN A 1 99 ? 19.188 23.905 11.775 1.00 40.03 99 GLN A N 1
ATOM 812 C CA . GLN A 1 99 ? 20.295 24.829 11.576 1.00 40.03 99 GLN A CA 1
ATOM 813 C C . GLN A 1 99 ? 21.630 24.101 11.340 1.00 40.03 99 GLN A C 1
ATOM 815 O O . GLN A 1 99 ? 21.967 23.155 12.046 1.00 40.03 99 GLN A O 1
ATOM 820 N N . LYS A 1 100 ? 22.410 24.718 10.438 1.00 45.84 100 LYS A N 1
ATOM 821 C CA . LYS A 1 100 ? 23.878 24.746 10.296 1.00 45.84 100 LYS A CA 1
ATOM 822 C C . LYS A 1 100 ? 24.593 23.506 9.744 1.00 45.84 100 LYS A C 1
ATOM 824 O O . LYS A 1 100 ? 24.754 22.495 10.418 1.00 45.84 100 LYS A O 1
ATOM 829 N N . LYS A 1 101 ? 25.230 23.716 8.584 1.00 37.16 101 LYS A N 1
ATOM 830 C CA . LYS A 1 101 ? 26.699 23.808 8.466 1.00 37.16 101 LYS A CA 1
ATOM 831 C C . LYS A 1 101 ? 27.069 24.535 7.167 1.00 37.16 101 LYS A C 1
ATOM 833 O O . LYS A 1 101 ? 26.731 24.073 6.083 1.00 37.16 101 LYS A O 1
ATOM 838 N N . GLU A 1 102 ? 27.741 25.676 7.308 1.00 48.94 102 GLU A N 1
ATOM 839 C CA . GLU A 1 102 ? 28.541 26.295 6.251 1.00 48.94 102 GLU A CA 1
ATOM 840 C C . GLU A 1 102 ? 29.503 25.257 5.677 1.00 48.94 102 GLU A C 1
ATOM 842 O O . GLU A 1 102 ? 30.212 24.595 6.440 1.00 48.94 102 GLU A O 1
ATOM 847 N N . LYS A 1 103 ? 29.510 25.122 4.350 1.00 44.66 103 LYS A N 1
ATOM 848 C CA . LYS A 1 103 ? 30.664 24.719 3.543 1.00 44.66 103 LYS A CA 1
ATOM 849 C C . LYS A 1 103 ? 30.328 24.942 2.072 1.00 44.66 103 LYS A C 1
ATOM 851 O O . LYS A 1 103 ? 29.441 24.292 1.532 1.00 44.66 103 LYS A O 1
ATOM 856 N N . GLU A 1 104 ? 31.080 25.869 1.487 1.00 45.28 104 GLU A N 1
ATOM 857 C CA . GLU A 1 104 ? 31.222 26.116 0.053 1.00 45.28 104 GLU A CA 1
ATOM 858 C C . GLU A 1 104 ? 29.941 26.575 -0.656 1.00 45.28 104 GLU A C 1
ATOM 860 O O . GLU A 1 104 ? 29.141 25.783 -1.155 1.00 45.28 104 GLU A O 1
ATOM 865 N N . GLU A 1 105 ? 29.773 27.897 -0.748 1.00 44.41 105 GLU A N 1
ATOM 866 C CA . GLU A 1 105 ? 28.874 28.518 -1.718 1.00 44.41 105 GLU A CA 1
ATOM 867 C C . GLU A 1 105 ? 29.363 28.196 -3.137 1.00 44.41 105 GLU A C 1
ATOM 869 O O . GLU A 1 105 ? 29.970 29.013 -3.829 1.00 44.41 105 GLU A O 1
ATOM 874 N N . LYS A 1 106 ? 29.056 26.993 -3.622 1.00 58.12 106 LYS A N 1
ATOM 875 C CA . LYS A 1 106 ? 28.853 26.812 -5.053 1.00 58.12 106 LYS A CA 1
ATOM 876 C C . LYS A 1 106 ? 27.639 27.669 -5.372 1.00 58.12 106 LYS A C 1
ATOM 878 O O . LYS A 1 106 ? 26.519 27.250 -5.076 1.00 58.12 106 LYS A O 1
ATOM 883 N N . LYS A 1 107 ? 27.878 28.897 -5.858 1.00 63.38 107 LYS A N 1
ATOM 884 C CA . LYS A 1 107 ? 26.845 29.792 -6.394 1.00 63.38 107 LYS A CA 1
ATOM 885 C C . LYS A 1 107 ? 25.884 28.921 -7.191 1.00 63.38 107 LYS A C 1
ATOM 887 O O . LYS A 1 107 ? 26.263 28.368 -8.222 1.00 63.38 107 LYS A O 1
ATOM 892 N N . ARG A 1 108 ? 24.680 28.718 -6.654 1.00 66.00 108 ARG A N 1
ATOM 893 C CA . ARG A 1 108 ? 23.609 28.076 -7.406 1.00 66.00 108 ARG A CA 1
ATOM 894 C C . ARG A 1 108 ? 23.365 28.995 -8.590 1.00 66.00 108 ARG A C 1
ATOM 896 O O . ARG A 1 108 ? 23.035 30.159 -8.376 1.00 66.00 108 ARG A O 1
ATOM 903 N N . LEU A 1 109 ? 23.640 28.495 -9.787 1.00 66.69 109 LEU A N 1
ATOM 904 C CA . LEU A 1 109 ? 23.378 29.219 -11.020 1.00 66.69 109 LEU A CA 1
ATOM 905 C C . LEU A 1 109 ? 21.890 29.583 -11.052 1.00 66.69 109 LEU A C 1
ATOM 907 O O . LEU A 1 109 ? 21.045 28.816 -10.575 1.00 66.69 109 LEU A O 1
ATOM 911 N N . SER A 1 110 ? 21.567 30.766 -11.570 1.00 77.38 110 SER A N 1
ATOM 912 C CA . SER A 1 110 ? 20.175 31.073 -11.881 1.00 77.38 110 SER A CA 1
ATOM 913 C C . SER A 1 110 ? 19.664 30.062 -12.900 1.00 77.38 110 SER A C 1
ATOM 915 O O . SER A 1 110 ? 20.423 29.505 -13.696 1.00 77.38 110 SER A O 1
ATOM 917 N N . ARG A 1 111 ? 18.352 29.852 -12.920 1.00 74.25 111 ARG A N 1
ATOM 918 C CA . ARG A 1 111 ? 17.704 28.927 -13.853 1.00 74.25 111 ARG A CA 1
ATOM 919 C C . ARG A 1 111 ? 18.076 29.223 -15.312 1.00 74.25 111 ARG A C 1
ATOM 921 O O . ARG A 1 111 ? 18.226 28.303 -16.110 1.00 74.25 111 ARG A O 1
ATOM 928 N N . GLU A 1 112 ? 18.235 30.496 -15.659 1.00 80.44 112 GLU A N 1
ATOM 929 C CA . GLU A 1 112 ? 18.649 30.946 -16.990 1.00 80.44 112 GLU A CA 1
ATOM 930 C C . GLU A 1 112 ? 20.085 30.512 -17.316 1.00 80.44 112 GLU A C 1
ATOM 932 O O . GLU A 1 112 ? 20.332 29.996 -18.405 1.00 80.44 112 GLU A O 1
ATOM 937 N N . GLU A 1 113 ? 21.002 30.644 -16.357 1.00 80.75 113 GLU A N 1
ATOM 938 C CA . GLU A 1 113 ? 22.406 30.250 -16.505 1.00 80.75 113 GLU A CA 1
ATOM 939 C C . GLU A 1 113 ? 22.549 28.722 -16.620 1.00 80.75 113 GLU A C 1
ATOM 941 O O . GLU A 1 113 ? 23.330 28.225 -17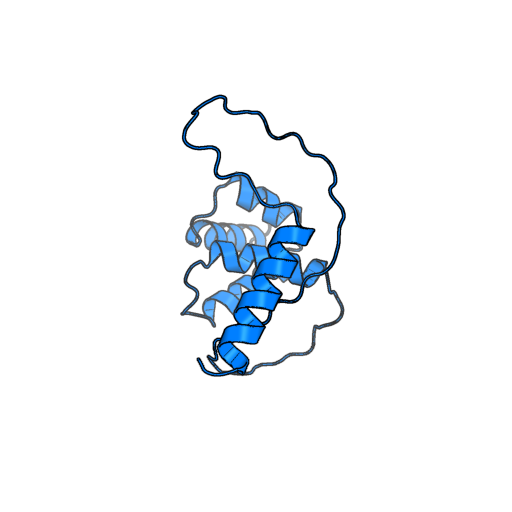.431 1.00 80.75 113 GLU A O 1
ATOM 946 N N . GLU A 1 114 ? 21.749 27.954 -15.870 1.00 83.81 114 GLU A N 1
ATOM 947 C CA . GLU A 1 114 ? 21.709 26.489 -15.989 1.00 83.81 114 GLU A CA 1
ATOM 948 C C . GLU A 1 114 ? 21.242 26.046 -17.382 1.00 83.81 114 GLU A C 1
ATOM 950 O O . GLU A 1 114 ? 21.826 25.146 -17.992 1.00 83.81 114 GLU A O 1
ATOM 955 N N . LEU A 1 115 ? 20.206 26.693 -17.921 1.00 86.31 115 LEU A N 1
ATOM 956 C CA . LEU A 1 115 ? 19.690 26.392 -19.257 1.00 86.31 115 LEU A CA 1
ATOM 957 C C . LEU A 1 115 ? 20.693 26.753 -20.354 1.00 86.31 115 LEU A C 1
ATOM 959 O O . LEU A 1 115 ? 20.824 26.017 -21.337 1.00 86.31 115 LEU A O 1
ATOM 963 N N . GLU A 1 116 ? 21.400 27.869 -20.200 1.00 90.44 116 GLU A N 1
ATOM 964 C CA . GLU A 1 116 ? 22.451 28.281 -21.127 1.00 90.44 116 GLU A CA 1
ATOM 965 C C . GLU A 1 116 ? 23.632 27.302 -21.101 1.00 90.44 116 GLU A C 1
ATOM 967 O O . GLU A 1 116 ? 24.128 26.892 -22.156 1.00 90.44 116 GLU A O 1
ATOM 972 N N . TRP A 1 117 ? 24.003 26.818 -19.915 1.00 86.94 117 TRP A N 1
ATOM 973 C CA . TRP A 1 117 ? 25.029 25.792 -19.758 1.00 86.94 117 TRP A CA 1
ATOM 974 C C . TRP A 1 117 ? 24.633 24.465 -20.421 1.00 86.94 117 TRP A C 1
ATOM 976 O O . TRP A 1 117 ? 25.417 23.892 -21.182 1.00 86.94 117 TRP A O 1
ATOM 986 N N . ILE A 1 118 ? 23.386 24.017 -20.240 1.00 89.56 118 ILE A N 1
ATOM 987 C CA . ILE A 1 118 ? 22.856 22.817 -20.910 1.00 89.56 118 ILE A CA 1
ATOM 988 C C . ILE A 1 118 ? 22.879 22.982 -22.438 1.00 89.56 118 ILE A C 1
ATOM 990 O O . ILE A 1 118 ? 23.265 22.053 -23.152 1.00 89.56 118 ILE A O 1
ATOM 994 N N . LYS A 1 119 ? 22.503 24.158 -22.963 1.00 90.12 119 LYS A N 1
ATOM 995 C CA . LYS A 1 119 ? 22.588 24.451 -24.406 1.00 90.12 119 LYS A CA 1
ATOM 996 C C . LYS A 1 119 ? 24.029 24.377 -24.911 1.00 90.12 119 LYS A C 1
ATOM 998 O O . LYS A 1 119 ? 24.266 23.772 -25.955 1.00 90.12 119 LYS A O 1
ATOM 1003 N N . LYS A 1 120 ? 24.986 24.935 -24.163 1.00 87.81 120 LYS A N 1
ATOM 1004 C CA . LYS A 1 120 ? 26.415 24.914 -24.510 1.00 87.81 120 LYS A CA 1
ATOM 1005 C C . LYS A 1 120 ? 26.965 23.488 -24.578 1.00 87.81 120 LYS A C 1
ATOM 1007 O O . LYS A 1 120 ? 27.655 23.148 -25.535 1.00 87.81 120 LYS A O 1
ATOM 1012 N N . ILE A 1 121 ? 26.613 22.643 -23.605 1.00 90.25 121 ILE A N 1
ATOM 1013 C CA . ILE A 1 121 ? 27.000 21.224 -23.587 1.00 90.25 121 ILE A CA 1
ATOM 1014 C C . ILE A 1 121 ? 26.442 20.501 -24.817 1.00 90.25 121 ILE A C 1
ATOM 1016 O O . ILE A 1 121 ? 27.181 19.797 -25.501 1.00 90.25 121 ILE A O 1
ATOM 1020 N N . ARG A 1 122 ? 25.157 20.707 -25.133 1.00 86.00 122 ARG A N 1
ATOM 1021 C CA . ARG A 1 122 ? 24.523 20.088 -26.308 1.00 86.00 122 ARG A CA 1
ATOM 1022 C C . ARG A 1 122 ? 25.197 20.506 -27.610 1.00 86.00 122 ARG A C 1
ATOM 1024 O O . ARG A 1 122 ? 25.437 19.648 -28.447 1.00 86.00 122 ARG A O 1
ATOM 1031 N N . TYR A 1 123 ? 25.527 21.787 -27.758 1.00 85.00 123 TYR A N 1
ATOM 1032 C CA . TYR A 1 123 ? 26.228 22.289 -28.939 1.00 85.00 123 TYR A CA 1
ATOM 1033 C C . TYR A 1 123 ? 27.597 21.618 -29.115 1.00 85.00 123 TYR A C 1
ATOM 1035 O O . TYR A 1 123 ? 27.884 21.102 -30.186 1.00 85.00 123 TYR A O 1
ATOM 1043 N N . ASN A 1 124 ? 28.398 21.523 -28.049 1.00 82.69 124 ASN A N 1
ATOM 1044 C CA . ASN A 1 124 ? 29.724 20.899 -28.118 1.00 82.69 124 ASN A CA 1
ATOM 1045 C C . ASN A 1 124 ? 29.665 19.396 -28.443 1.00 82.69 124 ASN A C 1
ATOM 1047 O O . ASN A 1 124 ? 30.511 18.899 -29.177 1.00 82.69 124 ASN A O 1
ATOM 1051 N N . ILE A 1 125 ? 28.661 18.680 -27.923 1.00 80.25 125 ILE A N 1
ATOM 1052 C CA . ILE A 1 125 ? 28.452 17.256 -28.234 1.00 80.25 125 ILE A CA 1
ATOM 1053 C C . ILE A 1 125 ? 28.013 17.072 -29.694 1.00 80.25 125 ILE A C 1
ATOM 1055 O O . ILE A 1 125 ? 28.451 16.132 -30.351 1.00 80.25 125 ILE A O 1
ATOM 1059 N N . LEU A 1 126 ? 27.147 17.955 -30.203 1.00 73.38 126 LEU A N 1
ATOM 1060 C CA . LEU A 1 126 ? 26.622 17.875 -31.570 1.00 73.38 126 LEU A CA 1
ATOM 1061 C C . LEU A 1 126 ? 27.640 18.309 -32.632 1.00 73.38 126 LEU A C 1
ATOM 1063 O O . LEU A 1 126 ? 27.603 17.794 -33.744 1.00 73.38 126 LEU A O 1
ATOM 1067 N N . GLU A 1 127 ? 28.549 19.223 -32.297 1.00 72.00 127 GLU A N 1
ATOM 1068 C CA . GLU A 1 127 ? 29.583 19.732 -33.210 1.00 72.00 127 GLU A CA 1
ATOM 1069 C C . GLU A 1 127 ? 30.881 18.908 -33.197 1.00 72.00 127 GLU A C 1
ATOM 1071 O O . GLU A 1 127 ? 31.811 19.237 -33.929 1.00 72.00 127 GLU A O 1
ATOM 1076 N N . GLY A 1 128 ? 30.955 17.830 -32.405 1.00 62.12 128 GLY A N 1
ATOM 1077 C CA . GLY A 1 128 ? 32.021 16.825 -32.494 1.00 62.12 128 GLY A CA 1
ATOM 1078 C C . GLY A 1 128 ? 33.447 17.389 -32.440 1.00 62.12 128 GLY A C 1
ATOM 1079 O O . GLY A 1 128 ? 34.251 17.080 -33.320 1.00 62.12 128 GLY A O 1
ATOM 1080 N N . LYS A 1 129 ? 33.757 18.213 -31.432 1.00 52.69 129 LYS A N 1
ATOM 1081 C CA . LYS A 1 129 ? 35.134 18.619 -31.102 1.00 52.69 129 LYS A CA 1
ATOM 1082 C C . LYS A 1 129 ? 35.648 17.909 -29.861 1.00 52.69 129 LYS A C 1
ATOM 1084 O O . LYS A 1 129 ? 34.875 17.819 -28.882 1.00 52.69 129 LYS A O 1
#

Sequence (129 aa):
KKSLKEERIKEELIKLNLDKKSIDKIILNYPLKEIEEKLDLLEIKRNVINPAGWLITALQTNYLNPKSSKEENDKEEKTKKEEIQPENKRLKTGIVLPQKKEKEEKKRLSREEELEWIKKIRYNILEGK

pLDDT: mean 72.0, std 21.95, range [34.19, 95.12]

Organism: NCBI:txid412755

Radius of gyration: 22.21 Å; chains: 1; bounding box: 53×43×48 Å